Protein AF-A0A1D8RWF7-F1 (afdb_monomer_lite)

pLDDT: mean 91.65, std 8.94, range [51.47, 98.31]

Secondary structure (DSSP, 8-state):
-HHHHHHHHHHSSHHHHHHHHHHHHHHHS-HHHHHHHHHHHHSHHHHHHHHHHHHHHHHHHHHHHHHHHHHHHHHHHHHHHHHHHHHHHHHHHHHT-

Sequence (97 aa):
MNKVNALLHEKMNWHSFKEPMIDIYSRNFTEAEIQGLITFYRSDIGRSMTKKMPLIIQDSIILSQQLMQDFIPEVQSLAKELSASIEQSRQKEQKNK

Foldseek 3Di:
DVVVVVVCCVCVPCVNVVVVVCVVCVVPDDPVVVVVLVVQCPDPNNVVCVVCVVVVVVVVVVVVVVVCVVVVVVVVVVVVVVVVVVVVVVVVVVVVD

Structure (mmCIF, N/CA/C/O backbone):
data_AF-A0A1D8RWF7-F1
#
_entry.id   AF-A0A1D8RWF7-F1
#
loop_
_atom_site.group_PDB
_atom_site.id
_atom_site.type_symbol
_atom_site.label_atom_id
_atom_site.label_alt_id
_atom_site.label_comp_id
_atom_site.label_asym_id
_atom_site.label_entity_id
_atom_site.label_seq_id
_atom_site.pdbx_PDB_ins_code
_atom_site.Cartn_x
_atom_site.Cartn_y
_atom_site.Cartn_z
_atom_site.occupancy
_atom_site.B_iso_or_equiv
_atom_site.auth_seq_id
_atom_site.auth_comp_id
_atom_site.auth_asym_id
_atom_site.auth_atom_id
_atom_site.pdbx_PDB_model_num
ATOM 1 N N . MET A 1 1 ? 18.167 26.170 3.003 1.00 62.22 1 MET A N 1
ATOM 2 C CA . MET A 1 1 ? 17.384 25.339 2.061 1.00 62.22 1 MET A CA 1
ATOM 3 C C . MET A 1 1 ? 18.156 24.990 0.784 1.00 62.22 1 MET A C 1
ATOM 5 O O . MET A 1 1 ? 18.266 23.811 0.489 1.00 62.22 1 MET A O 1
ATOM 9 N N . ASN A 1 2 ? 18.786 25.938 0.076 1.00 75.94 2 ASN A N 1
ATOM 10 C CA . ASN A 1 2 ? 19.425 25.656 -1.230 1.00 75.94 2 ASN A CA 1
ATOM 11 C C . ASN A 1 2 ? 20.585 24.640 -1.196 1.00 75.94 2 ASN A C 1
ATOM 13 O O . ASN A 1 2 ? 20.664 23.789 -2.073 1.00 75.94 2 ASN A O 1
ATOM 17 N N . LYS A 1 3 ? 21.453 24.672 -0.172 1.00 80.62 3 LYS A N 1
ATOM 18 C CA . LYS A 1 3 ? 22.563 23.705 -0.038 1.00 80.62 3 LYS A CA 1
ATOM 19 C C . LYS A 1 3 ? 22.091 22.282 0.284 1.00 80.62 3 LYS A C 1
ATOM 21 O O . LYS A 1 3 ? 22.682 21.331 -0.203 1.00 80.62 3 LYS 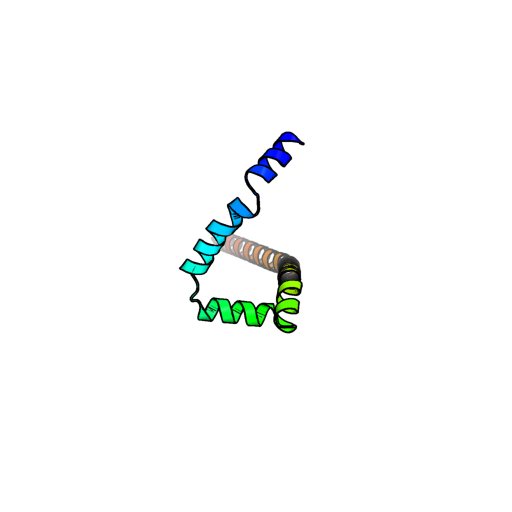A O 1
ATOM 26 N N . VAL A 1 4 ? 21.018 22.144 1.070 1.00 84.25 4 VAL A N 1
ATOM 27 C CA . VAL A 1 4 ? 20.422 20.836 1.398 1.00 84.25 4 VAL A CA 1
ATOM 28 C C . VAL A 1 4 ? 19.771 20.236 0.159 1.00 84.25 4 VAL A C 1
ATOM 30 O O . VAL A 1 4 ? 20.038 19.084 -0.142 1.00 84.25 4 VAL A O 1
ATOM 33 N N . ASN A 1 5 ? 19.012 21.022 -0.611 1.00 83.19 5 ASN A N 1
ATOM 34 C CA . ASN A 1 5 ? 18.434 20.556 -1.875 1.00 83.19 5 ASN A CA 1
ATOM 35 C C . ASN A 1 5 ? 19.511 20.193 -2.905 1.00 83.19 5 ASN A C 1
ATOM 37 O O . ASN A 1 5 ? 19.382 19.173 -3.572 1.00 83.19 5 ASN A O 1
ATOM 41 N N . ALA A 1 6 ? 20.584 20.984 -3.016 1.00 85.44 6 ALA A N 1
ATOM 42 C CA . ALA A 1 6 ? 21.704 20.674 -3.905 1.00 85.44 6 ALA A CA 1
ATOM 43 C C . ALA A 1 6 ? 22.401 19.365 -3.505 1.00 85.44 6 ALA A C 1
ATOM 45 O O . ALA A 1 6 ? 22.641 18.516 -4.356 1.00 85.44 6 ALA A O 1
ATOM 46 N N . LEU A 1 7 ? 22.645 19.168 -2.206 1.00 84.06 7 LEU A N 1
ATOM 47 C CA . LEU A 1 7 ? 23.209 17.927 -1.682 1.00 84.06 7 LEU A CA 1
ATOM 48 C C . LEU A 1 7 ? 22.258 16.740 -1.889 1.00 84.06 7 LEU A C 1
ATOM 50 O O . LEU A 1 7 ? 22.704 15.654 -2.244 1.00 84.06 7 LEU A O 1
ATOM 54 N N . LEU A 1 8 ? 20.949 16.940 -1.712 1.00 82.75 8 LEU A N 1
ATOM 55 C CA . LEU A 1 8 ? 19.946 15.912 -1.971 1.00 82.75 8 LEU A CA 1
ATOM 56 C C . LEU A 1 8 ? 19.942 15.528 -3.451 1.00 82.75 8 LEU A C 1
ATOM 58 O O . LEU A 1 8 ? 19.966 14.350 -3.759 1.00 82.75 8 LEU A O 1
ATOM 62 N N . HIS A 1 9 ? 19.984 16.493 -4.368 1.00 80.94 9 HIS A N 1
ATOM 63 C CA . HIS A 1 9 ? 20.094 16.213 -5.798 1.00 80.94 9 HIS A CA 1
ATOM 64 C C . HIS A 1 9 ? 21.412 15.527 -6.160 1.00 80.94 9 HIS A C 1
ATOM 66 O O . HIS A 1 9 ? 21.411 14.634 -6.995 1.00 80.94 9 HIS A O 1
ATOM 72 N N . GLU A 1 10 ? 22.528 15.906 -5.540 1.00 84.50 10 GLU A N 1
ATOM 73 C CA . GLU A 1 10 ? 23.825 15.275 -5.789 1.00 84.50 10 GLU A CA 1
ATOM 74 C C . GLU A 1 10 ? 23.852 13.823 -5.294 1.00 84.50 10 GLU A C 1
ATOM 76 O O . GLU A 1 10 ? 24.379 12.952 -5.977 1.00 84.50 10 GLU A O 1
ATOM 81 N N . LYS A 1 11 ? 23.269 13.537 -4.123 1.00 80.94 11 LYS A N 1
ATOM 82 C CA . LYS A 1 11 ? 23.329 12.207 -3.497 1.00 80.94 11 LYS A CA 1
ATOM 83 C C . LYS A 1 11 ? 22.166 11.294 -3.891 1.00 80.94 11 LYS A C 1
ATOM 85 O O . LYS A 1 11 ? 22.384 10.114 -4.142 1.00 80.94 11 LYS A O 1
ATOM 90 N N . MET A 1 12 ? 20.959 11.841 -3.997 1.00 83.25 12 MET A N 1
ATOM 91 C CA . MET A 1 12 ? 19.697 11.163 -4.326 1.00 83.25 12 MET A CA 1
ATOM 92 C C . MET A 1 12 ? 19.281 11.459 -5.771 1.00 83.25 12 MET A C 1
ATOM 94 O O . MET A 1 12 ? 18.157 11.878 -6.051 1.00 83.25 12 MET A O 1
ATOM 98 N N . ASN A 1 13 ? 20.210 11.274 -6.705 1.00 85.44 13 ASN A N 1
ATOM 99 C CA . ASN A 1 13 ? 19.904 11.329 -8.128 1.00 85.44 13 ASN A CA 1
ATOM 100 C C . ASN A 1 13 ? 19.487 9.947 -8.655 1.00 85.44 13 ASN A C 1
ATOM 102 O O . ASN A 1 13 ? 19.703 8.910 -8.025 1.00 85.44 13 ASN A O 1
ATOM 106 N N . TRP A 1 14 ? 18.915 9.941 -9.860 1.00 85.56 14 TRP A N 1
ATOM 107 C CA . TRP A 1 14 ? 18.502 8.715 -10.536 1.00 85.56 14 TRP A CA 1
ATOM 108 C C . TRP A 1 14 ? 19.649 7.716 -10.721 1.00 85.56 14 TRP A C 1
ATOM 110 O O . TRP A 1 14 ? 19.422 6.522 -10.589 1.00 85.56 14 TRP A O 1
ATOM 120 N N . HIS A 1 15 ? 20.873 8.175 -10.986 1.00 83.31 15 HIS A N 1
ATOM 121 C CA . HIS A 1 15 ? 22.018 7.284 -11.172 1.00 83.31 15 HIS A CA 1
ATOM 122 C C . HIS A 1 15 ? 22.377 6.544 -9.872 1.00 83.31 15 HIS A C 1
ATOM 124 O O . HIS A 1 15 ? 22.511 5.324 -9.894 1.00 83.31 15 HIS A O 1
ATOM 130 N N . SER A 1 16 ? 22.402 7.247 -8.733 1.00 87.25 16 SER A N 1
ATOM 131 C CA . SER A 1 16 ? 22.604 6.655 -7.402 1.00 87.25 16 SER A CA 1
ATOM 132 C C . SER A 1 16 ? 21.483 5.693 -6.991 1.00 87.25 16 SER A C 1
ATOM 134 O O . SER A 1 16 ? 21.711 4.791 -6.192 1.00 87.25 16 SER A O 1
ATOM 136 N N . PHE A 1 17 ? 20.265 5.892 -7.501 1.00 90.00 17 PHE A N 1
ATOM 137 C CA . PHE A 1 17 ? 19.096 5.085 -7.146 1.00 90.00 17 PHE A CA 1
ATOM 138 C C . PHE A 1 17 ? 18.887 3.875 -8.067 1.00 90.00 17 PHE A C 1
ATOM 140 O O . PHE A 1 17 ? 18.468 2.812 -7.615 1.00 90.00 17 PHE A O 1
ATOM 147 N N . LYS A 1 18 ? 19.173 4.029 -9.362 1.00 91.69 18 LYS A N 1
ATOM 148 C CA . LYS A 1 18 ? 18.859 3.046 -10.401 1.00 91.69 18 LYS A CA 1
ATOM 149 C C . LYS A 1 18 ? 19.585 1.721 -10.187 1.00 91.69 18 LYS A C 1
ATOM 151 O O . LYS A 1 18 ? 18.923 0.690 -10.206 1.00 91.69 18 LYS A O 1
ATOM 156 N N . GLU A 1 19 ? 20.905 1.738 -9.998 1.00 93.06 19 GLU A N 1
ATOM 157 C CA . GLU A 1 19 ? 21.689 0.495 -9.897 1.00 93.06 19 GLU A CA 1
ATOM 158 C C . GLU A 1 19 ? 21.277 -0.350 -8.674 1.00 93.06 19 GLU A C 1
ATOM 160 O O . GLU A 1 19 ? 20.907 -1.509 -8.867 1.00 93.06 19 GLU A O 1
ATOM 165 N N . PRO A 1 20 ? 21.151 0.209 -7.448 1.00 94.06 20 PRO A N 1
ATOM 166 C CA . PRO A 1 20 ? 20.616 -0.549 -6.313 1.00 94.06 20 PRO A CA 1
ATOM 167 C C . PRO A 1 20 ? 19.209 -1.109 -6.552 1.00 94.06 20 PRO A C 1
ATOM 169 O O . PRO A 1 20 ? 18.882 -2.201 -6.090 1.00 94.06 20 PRO A O 1
ATOM 172 N N . MET A 1 21 ? 18.357 -0.376 -7.275 1.00 94.19 21 MET A N 1
ATOM 173 C CA . MET A 1 21 ? 17.019 -0.853 -7.620 1.00 94.19 21 MET A CA 1
ATOM 174 C C . MET A 1 21 ? 17.058 -2.015 -8.610 1.00 94.19 21 MET A C 1
ATOM 176 O O . MET A 1 21 ? 16.312 -2.976 -8.430 1.00 94.19 21 MET A O 1
ATOM 180 N N . ILE A 1 22 ? 17.933 -1.969 -9.616 1.00 94.12 22 ILE A N 1
ATOM 181 C CA . ILE A 1 22 ? 18.146 -3.093 -10.536 1.00 94.12 22 ILE A CA 1
ATOM 182 C C . ILE A 1 22 ? 18.590 -4.327 -9.751 1.00 94.12 22 ILE A C 1
ATOM 184 O O . ILE A 1 22 ? 18.001 -5.392 -9.930 1.00 94.12 22 ILE A O 1
ATOM 188 N N . ASP A 1 23 ? 19.546 -4.183 -8.834 1.00 95.69 23 ASP A N 1
ATOM 189 C CA . ASP A 1 23 ? 20.030 -5.289 -8.003 1.00 95.69 23 ASP A CA 1
ATOM 190 C C . ASP A 1 23 ? 18.939 -5.872 -7.099 1.00 95.69 23 ASP A C 1
ATOM 192 O O . ASP A 1 23 ? 18.871 -7.082 -6.882 1.00 95.69 23 ASP A O 1
ATOM 196 N N . ILE A 1 24 ? 18.067 -5.031 -6.537 1.00 96.50 24 ILE A N 1
ATOM 197 C CA . ILE A 1 24 ? 16.932 -5.500 -5.735 1.00 96.50 24 ILE A CA 1
ATOM 198 C C . ILE A 1 24 ? 15.976 -6.318 -6.604 1.00 96.50 24 ILE A C 1
ATOM 200 O O . ILE A 1 24 ? 15.626 -7.432 -6.222 1.00 96.50 24 ILE A O 1
ATOM 204 N N . TYR A 1 25 ? 15.572 -5.813 -7.767 1.00 96.75 25 TYR A N 1
ATOM 205 C CA . TYR A 1 25 ? 14.627 -6.530 -8.625 1.00 96.75 25 TYR A CA 1
ATOM 206 C C . TYR A 1 25 ? 15.237 -7.813 -9.195 1.00 96.75 25 TYR A C 1
ATOM 208 O O . TYR A 1 25 ? 14.589 -8.853 -9.157 1.00 96.75 25 TYR A O 1
ATOM 216 N N . SER A 1 26 ? 16.500 -7.774 -9.622 1.00 94.94 26 SER A N 1
ATOM 217 C CA . SER A 1 26 ? 17.198 -8.927 -10.211 1.00 94.94 26 SER A CA 1
ATOM 218 C C . SER A 1 26 ? 17.436 -10.059 -9.208 1.00 94.94 26 SER A C 1
ATOM 220 O O . SER A 1 26 ? 17.518 -11.219 -9.596 1.00 94.94 26 SER A O 1
ATOM 222 N N . ARG A 1 27 ? 17.538 -9.747 -7.906 1.00 97.44 27 ARG A N 1
ATOM 223 C CA . ARG A 1 27 ? 17.660 -10.759 -6.840 1.00 97.44 27 ARG A CA 1
ATOM 224 C C . ARG A 1 27 ? 16.336 -11.402 -6.435 1.00 97.44 27 ARG A C 1
ATOM 226 O O . ARG A 1 27 ? 16.365 -12.478 -5.850 1.00 97.44 27 ARG A O 1
ATOM 233 N N . ASN A 1 28 ? 15.209 -10.730 -6.667 1.00 98.00 28 ASN A N 1
ATOM 234 C CA . ASN A 1 28 ? 13.900 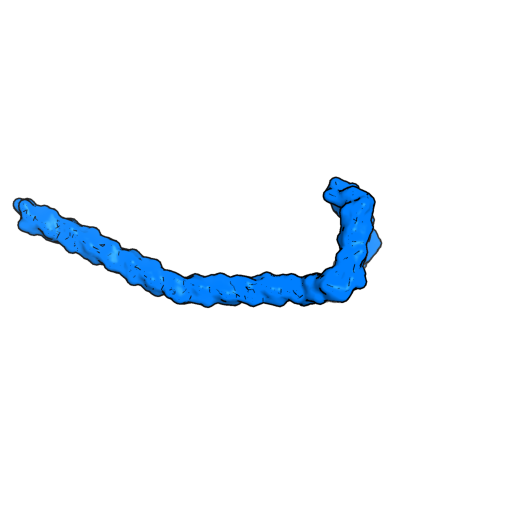-11.170 -6.168 1.00 98.00 28 ASN A CA 1
ATOM 235 C C . ASN A 1 28 ? 12.962 -11.668 -7.271 1.00 98.00 28 ASN A C 1
ATOM 237 O O . ASN A 1 28 ? 11.997 -12.358 -6.962 1.00 98.00 28 ASN A O 1
ATOM 241 N N . PHE A 1 29 ? 13.235 -11.331 -8.530 1.00 97.69 29 PHE A N 1
ATOM 242 C CA . PHE A 1 29 ? 12.435 -11.739 -9.675 1.00 97.69 29 PHE A CA 1
ATOM 243 C C . PHE A 1 29 ? 13.305 -12.401 -10.734 1.00 97.69 29 PHE A C 1
ATOM 245 O O . PHE A 1 29 ? 14.428 -11.980 -11.011 1.00 97.69 29 PHE A O 1
ATOM 252 N N . THR A 1 30 ? 12.736 -13.405 -11.381 1.00 97.94 30 THR A N 1
ATOM 253 C CA . THR A 1 30 ? 13.261 -13.969 -12.619 1.00 97.94 30 THR A CA 1
ATOM 254 C C . THR A 1 30 ? 12.990 -13.037 -13.801 1.00 97.94 30 THR A C 1
ATOM 256 O O . THR A 1 30 ? 12.088 -12.196 -13.774 1.00 97.94 30 THR A O 1
ATOM 259 N N . GLU A 1 31 ? 13.734 -13.220 -14.892 1.00 96.38 31 GLU A N 1
ATOM 260 C CA . GLU A 1 31 ? 13.518 -12.471 -16.136 1.00 96.38 31 GLU A CA 1
ATOM 261 C C . GLU A 1 31 ? 12.078 -12.617 -16.659 1.00 96.38 31 GLU A C 1
ATOM 263 O O . GLU A 1 31 ? 11.456 -11.633 -17.062 1.00 96.38 31 GLU A O 1
ATOM 268 N N . ALA A 1 32 ? 11.512 -13.826 -16.585 1.00 97.94 32 ALA A N 1
ATOM 269 C CA . ALA A 1 32 ? 10.143 -14.095 -17.015 1.00 97.94 32 ALA A CA 1
ATOM 270 C C . ALA A 1 32 ? 9.106 -13.326 -16.177 1.00 97.94 32 ALA A C 1
ATOM 272 O O . ALA A 1 32 ? 8.160 -12.761 -16.730 1.00 97.94 32 ALA A O 1
ATOM 273 N N . GLU A 1 33 ? 9.293 -13.251 -14.857 1.00 98.00 33 GLU A N 1
ATOM 274 C CA . GLU A 1 33 ? 8.417 -12.481 -13.967 1.00 98.00 33 GLU A CA 1
ATOM 275 C C . GLU A 1 33 ? 8.531 -10.980 -14.234 1.00 98.00 33 GLU A C 1
ATOM 277 O O . GLU A 1 33 ? 7.508 -10.305 -14.347 1.00 98.00 33 GLU A O 1
ATOM 282 N N . ILE A 1 34 ? 9.748 -10.458 -14.426 1.00 97.69 34 ILE A N 1
ATOM 283 C CA . ILE A 1 34 ? 9.960 -9.058 -14.818 1.00 97.69 34 ILE A CA 1
ATOM 284 C C . ILE A 1 34 ? 9.262 -8.754 -16.146 1.00 97.69 34 ILE A C 1
ATOM 286 O O . ILE A 1 34 ? 8.557 -7.748 -16.257 1.00 97.69 34 ILE A O 1
ATOM 290 N N . GLN A 1 35 ? 9.387 -9.628 -17.143 1.00 97.69 35 GLN A N 1
ATOM 291 C CA . GLN A 1 35 ? 8.727 -9.451 -18.435 1.00 97.69 35 GLN A CA 1
ATOM 292 C C . GLN A 1 35 ? 7.194 -9.501 -18.311 1.00 97.69 35 GLN A C 1
ATOM 294 O O . GLN A 1 35 ? 6.485 -8.723 -18.965 1.00 97.69 35 GLN A O 1
ATOM 299 N N . GLY A 1 36 ? 6.672 -10.361 -17.433 1.00 97.88 36 GLY A N 1
ATOM 300 C CA . GLY A 1 36 ? 5.257 -10.409 -17.071 1.00 97.88 36 GLY A CA 1
ATOM 301 C C . GLY A 1 36 ? 4.778 -9.108 -16.424 1.00 97.88 36 GLY A C 1
ATOM 302 O O . GLY A 1 36 ? 3.781 -8.531 -16.864 1.00 97.88 36 GLY A O 1
ATOM 303 N N . LEU A 1 37 ? 5.526 -8.585 -15.448 1.00 96.69 37 LEU A N 1
ATOM 304 C CA . LEU A 1 37 ? 5.234 -7.308 -14.791 1.00 96.69 37 LEU A CA 1
ATOM 305 C C . LEU A 1 37 ? 5.253 -6.144 -15.787 1.00 96.69 37 LEU A C 1
ATOM 307 O O . LEU A 1 37 ? 4.333 -5.328 -15.789 1.00 96.69 37 LEU A O 1
ATOM 311 N N . ILE A 1 38 ? 6.250 -6.081 -16.674 1.00 96.69 38 ILE A N 1
ATOM 312 C CA . ILE A 1 38 ? 6.327 -5.063 -17.732 1.00 96.69 38 ILE A CA 1
ATOM 313 C C . ILE A 1 38 ? 5.088 -5.129 -18.628 1.00 96.69 38 ILE A C 1
ATOM 315 O O . ILE A 1 38 ? 4.489 -4.096 -18.930 1.00 96.69 38 ILE A O 1
ATOM 319 N N . THR A 1 39 ? 4.688 -6.333 -19.041 1.00 98.25 39 THR A N 1
ATOM 320 C CA . THR A 1 39 ? 3.503 -6.544 -19.884 1.00 98.25 39 THR A CA 1
ATOM 321 C C . THR A 1 39 ? 2.236 -6.079 -19.171 1.00 98.25 39 THR A C 1
ATOM 323 O O . THR A 1 39 ? 1.452 -5.313 -19.734 1.00 98.25 39 THR A O 1
ATOM 326 N N . PHE A 1 40 ? 2.069 -6.465 -17.905 1.00 98.00 40 PHE A N 1
ATOM 327 C CA . PHE A 1 40 ? 0.933 -6.056 -17.090 1.00 98.00 40 PHE A CA 1
ATOM 328 C C . PHE A 1 40 ? 0.885 -4.537 -16.908 1.00 98.00 40 PHE A C 1
ATOM 330 O O . PHE A 1 40 ? -0.108 -3.919 -17.285 1.00 98.00 40 PHE A O 1
ATOM 337 N N . TYR A 1 41 ? 1.953 -3.900 -16.421 1.00 97.00 41 TYR A N 1
ATOM 338 C CA . TYR A 1 41 ? 1.972 -2.452 -16.178 1.00 97.00 41 TYR A CA 1
ATOM 339 C C . TYR A 1 41 ? 1.853 -1.610 -17.462 1.00 97.00 41 TYR A C 1
ATOM 341 O O . TYR A 1 41 ? 1.421 -0.457 -17.402 1.00 97.00 41 TYR A O 1
ATOM 349 N N . ARG A 1 42 ? 2.174 -2.174 -18.635 1.00 96.56 42 ARG A N 1
ATOM 350 C CA . ARG A 1 42 ? 1.925 -1.549 -19.948 1.00 96.56 42 ARG A CA 1
ATOM 351 C C . ARG A 1 42 ? 0.506 -1.748 -20.481 1.00 96.56 42 ARG A C 1
ATOM 353 O O . ARG A 1 42 ? 0.145 -1.075 -21.446 1.00 96.56 42 ARG A O 1
ATOM 360 N N . SER A 1 43 ? -0.301 -2.626 -19.900 1.00 98.31 43 SER A N 1
ATOM 361 C CA . SER A 1 43 ? -1.706 -2.785 -20.288 1.00 98.31 43 SER A CA 1
ATOM 362 C C . SER A 1 43 ? -2.578 -1.641 -19.751 1.00 98.31 43 SER A C 1
ATOM 364 O O . SER A 1 43 ? -2.207 -0.950 -18.797 1.00 98.31 43 SER A O 1
ATOM 366 N N . ASP A 1 44 ? -3.763 -1.443 -20.337 1.00 98.06 44 ASP A N 1
ATOM 367 C CA . ASP A 1 44 ? -4.739 -0.471 -19.823 1.00 98.06 44 ASP A CA 1
ATOM 368 C C . ASP A 1 44 ? -5.162 -0.789 -18.387 1.00 98.06 44 ASP A C 1
ATOM 370 O O . ASP A 1 44 ? -5.244 0.109 -17.543 1.00 98.06 44 ASP A O 1
ATOM 374 N N . ILE A 1 45 ? -5.356 -2.077 -18.087 1.00 97.38 45 ILE A N 1
ATOM 375 C CA . ILE A 1 45 ? -5.737 -2.522 -16.750 1.00 97.38 45 ILE A CA 1
ATOM 376 C C . ILE A 1 45 ? -4.612 -2.294 -15.737 1.00 97.38 45 ILE A C 1
ATOM 378 O O . ILE A 1 45 ? -4.875 -1.752 -14.665 1.00 97.38 45 ILE A O 1
ATOM 382 N N . GLY A 1 46 ? -3.358 -2.604 -16.079 1.00 97.62 46 GLY A N 1
ATOM 383 C CA . GLY A 1 46 ? -2.216 -2.383 -15.189 1.00 97.62 46 GLY A CA 1
ATOM 384 C C . GLY A 1 46 ? -1.976 -0.903 -14.909 1.00 97.62 46 GLY A C 1
ATOM 385 O O . GLY A 1 46 ? -1.822 -0.520 -13.751 1.00 97.62 46 GLY A O 1
ATOM 386 N N . ARG A 1 47 ? -2.068 -0.037 -15.929 1.00 97.31 47 ARG A N 1
ATOM 387 C CA . ARG A 1 47 ? -2.019 1.423 -15.729 1.00 97.31 47 ARG A CA 1
ATOM 388 C C . ARG A 1 47 ? -3.148 1.930 -14.837 1.00 97.31 47 ARG A C 1
ATOM 390 O O . ARG A 1 47 ? -2.914 2.794 -13.992 1.00 97.31 47 ARG A O 1
ATOM 397 N N . SER A 1 48 ? -4.371 1.435 -15.038 1.00 97.94 48 SER A N 1
ATOM 398 C CA . SER A 1 48 ? -5.513 1.785 -14.188 1.00 97.94 48 SER A CA 1
ATOM 399 C C . SER A 1 48 ? -5.269 1.340 -12.745 1.00 97.94 48 SER A C 1
ATOM 401 O O . SER A 1 48 ? -5.480 2.128 -11.827 1.00 97.94 48 SER A O 1
ATOM 403 N N . MET A 1 49 ? -4.773 0.117 -12.544 1.00 97.00 49 MET A N 1
ATOM 404 C CA . MET A 1 49 ? -4.448 -0.424 -11.226 1.00 97.00 49 MET A CA 1
ATOM 405 C C . MET A 1 49 ? -3.404 0.442 -10.515 1.00 97.00 49 MET A C 1
ATOM 407 O O . MET A 1 49 ? -3.670 0.927 -9.420 1.00 97.00 49 MET A O 1
ATOM 411 N N . THR A 1 50 ? -2.266 0.741 -11.152 1.00 96.12 50 THR A N 1
ATOM 412 C CA . THR A 1 50 ? -1.212 1.590 -10.565 1.00 96.12 50 THR A CA 1
ATOM 413 C C . THR A 1 50 ? -1.742 2.948 -10.104 1.00 96.12 50 THR A C 1
ATOM 415 O O . THR A 1 50 ? -1.347 3.436 -9.050 1.00 96.12 50 THR A O 1
ATOM 418 N N . LYS A 1 51 ? -2.662 3.554 -10.866 1.00 96.31 51 LYS A N 1
ATOM 419 C CA . LYS A 1 51 ? -3.270 4.844 -10.508 1.00 96.31 51 LYS A CA 1
ATOM 420 C C . LYS A 1 51 ? -4.275 4.735 -9.360 1.00 96.31 51 LYS A C 1
ATOM 422 O O . LYS A 1 51 ? -4.380 5.664 -8.568 1.00 96.31 51 LYS A O 1
ATOM 427 N N . LYS A 1 52 ? -5.038 3.642 -9.294 1.00 97.75 52 LYS A N 1
ATOM 428 C CA . LYS A 1 52 ? -6.161 3.494 -8.356 1.00 97.75 52 LYS A CA 1
ATOM 429 C C . LYS A 1 52 ? -5.784 2.820 -7.041 1.00 97.75 52 LYS A C 1
ATOM 431 O O . LYS A 1 52 ? -6.462 3.060 -6.053 1.00 97.75 52 LYS A O 1
ATOM 436 N N . MET A 1 53 ? -4.711 2.032 -6.989 1.00 96.50 53 MET A N 1
ATOM 437 C CA . MET A 1 53 ? -4.298 1.339 -5.761 1.00 96.50 53 MET A CA 1
ATOM 438 C C . MET A 1 53 ? -4.091 2.275 -4.557 1.00 96.50 53 MET A C 1
ATOM 440 O O . MET A 1 53 ? -4.609 1.953 -3.489 1.00 96.50 53 MET A O 1
ATOM 444 N N . PRO A 1 54 ? -3.430 3.445 -4.685 1.00 96.56 54 PRO A N 1
ATOM 445 C CA . PRO A 1 54 ? -3.317 4.378 -3.563 1.00 96.56 54 PRO A CA 1
ATOM 446 C C . PRO A 1 54 ? -4.675 4.890 -3.067 1.00 96.56 54 PRO A C 1
ATOM 448 O O . PRO A 1 54 ? -4.867 5.026 -1.863 1.00 96.56 54 PRO A O 1
ATOM 451 N N . LEU A 1 55 ? -5.620 5.125 -3.985 1.00 97.25 55 LEU A N 1
ATOM 452 C CA . LEU A 1 55 ? -6.977 5.569 -3.651 1.00 97.25 55 LEU A CA 1
ATOM 453 C C . LEU A 1 55 ? -7.743 4.470 -2.915 1.00 97.25 55 LEU A C 1
ATOM 455 O O . LEU A 1 55 ? -8.327 4.724 -1.874 1.00 97.25 55 LEU A O 1
ATOM 459 N N . ILE A 1 56 ? -7.651 3.226 -3.387 1.00 97.81 56 ILE A N 1
ATOM 460 C CA . ILE A 1 56 ? -8.281 2.076 -2.725 1.00 97.81 56 ILE A CA 1
ATOM 461 C C . ILE A 1 56 ? -7.747 1.909 -1.298 1.00 97.81 56 ILE A C 1
ATOM 463 O O . ILE A 1 56 ? -8.524 1.676 -0.374 1.00 97.81 56 ILE A O 1
ATOM 467 N N . ILE A 1 57 ? -6.432 2.042 -1.096 1.00 97.69 57 ILE A N 1
ATOM 468 C CA . ILE A 1 57 ? -5.826 1.974 0.242 1.00 97.69 57 ILE A CA 1
ATOM 469 C C . ILE A 1 57 ? -6.343 3.119 1.122 1.00 97.69 57 ILE A C 1
ATOM 471 O O . ILE A 1 57 ? -6.704 2.885 2.274 1.00 97.69 57 ILE A O 1
ATOM 475 N N . GLN A 1 58 ? -6.410 4.340 0.585 1.00 97.62 58 GLN A N 1
ATOM 476 C CA . GLN A 1 58 ? -6.949 5.499 1.297 1.00 97.62 58 GLN A CA 1
ATOM 477 C C . GLN A 1 58 ? -8.408 5.276 1.717 1.00 97.62 58 GLN A C 1
ATOM 479 O O . GLN A 1 58 ? -8.733 5.434 2.894 1.00 97.62 58 GLN A O 1
ATOM 484 N N . ASP A 1 59 ? -9.258 4.847 0.790 1.00 98.12 59 ASP A N 1
ATOM 485 C CA . ASP A 1 59 ? -10.672 4.572 1.045 1.00 98.12 59 ASP A CA 1
ATOM 486 C C . ASP A 1 59 ? -10.843 3.443 2.075 1.00 98.12 59 ASP A C 1
ATOM 488 O O . ASP A 1 59 ? -11.691 3.523 2.963 1.00 98.12 59 ASP A O 1
ATOM 492 N N . SER A 1 60 ? -9.977 2.425 2.028 1.00 97.75 60 SER A N 1
ATOM 493 C CA . SER A 1 60 ? -9.967 1.323 3.001 1.00 97.75 60 SER A CA 1
ATOM 494 C C . SER A 1 60 ? -9.630 1.801 4.417 1.00 97.75 60 SER A C 1
ATOM 496 O O . SER A 1 60 ? -10.233 1.344 5.389 1.00 97.75 60 SER A O 1
ATOM 498 N N . ILE A 1 61 ? -8.680 2.733 4.554 1.00 97.75 61 ILE A N 1
ATOM 499 C CA . ILE A 1 61 ? -8.336 3.337 5.849 1.00 97.75 61 ILE A CA 1
ATOM 500 C C . ILE A 1 61 ? -9.523 4.139 6.392 1.00 97.75 61 ILE A C 1
ATOM 502 O O . ILE A 1 61 ? -9.840 4.019 7.575 1.00 97.75 61 ILE A O 1
ATOM 506 N N . ILE A 1 62 ? 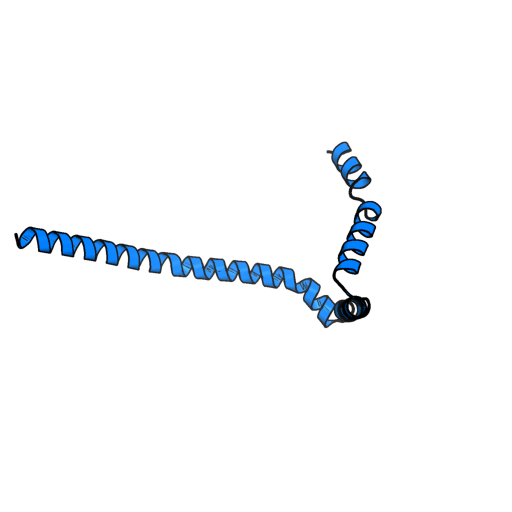-10.195 4.919 5.541 1.00 97.31 62 ILE A N 1
ATOM 507 C CA . ILE A 1 62 ? -11.373 5.708 5.928 1.00 97.31 62 ILE A CA 1
ATOM 508 C C . ILE A 1 62 ? -12.497 4.790 6.419 1.00 97.31 62 ILE A C 1
ATOM 510 O O . ILE A 1 62 ? -13.045 5.025 7.494 1.00 97.31 62 ILE A O 1
ATOM 514 N N . LEU A 1 63 ? -12.790 3.714 5.686 1.00 97.50 63 LEU A N 1
ATOM 515 C CA . LEU A 1 63 ? -13.791 2.727 6.091 1.00 97.50 63 LEU A CA 1
ATOM 516 C C . LEU A 1 63 ? -13.464 2.119 7.462 1.00 97.50 63 LEU A C 1
ATOM 518 O O . LEU A 1 63 ? -14.327 2.044 8.331 1.00 97.50 63 LEU A O 1
ATOM 522 N N . SER A 1 64 ? -12.211 1.715 7.681 1.00 96.31 64 SER A N 1
ATOM 523 C CA . SER A 1 64 ? -11.776 1.158 8.967 1.00 96.31 64 SER A CA 1
ATOM 524 C C . SER A 1 64 ? -11.961 2.153 10.120 1.00 96.31 64 SER A C 1
ATOM 526 O O . SER A 1 64 ? -12.438 1.787 11.194 1.00 96.31 64 SER A O 1
ATOM 528 N N . GLN A 1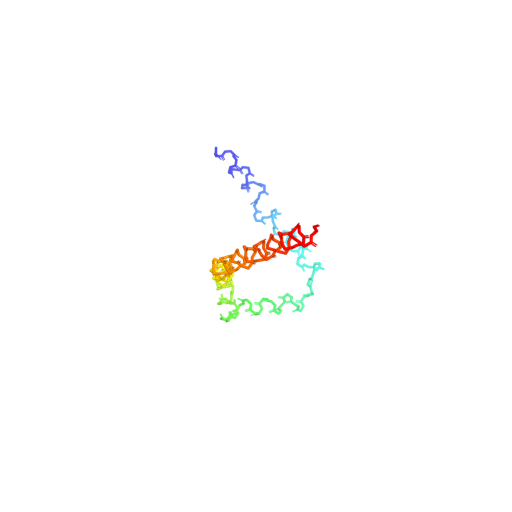 65 ? -11.652 3.433 9.892 1.00 95.31 65 GLN A N 1
ATOM 529 C CA . GLN A 1 65 ? -11.880 4.486 10.884 1.00 95.31 65 GLN A CA 1
ATOM 530 C C . GLN A 1 65 ? -13.365 4.658 11.215 1.00 95.31 65 GLN A C 1
ATOM 532 O O . GLN A 1 65 ? -13.697 4.779 12.392 1.00 95.31 65 GLN A O 1
ATOM 537 N N . GLN A 1 66 ? -14.247 4.630 10.213 1.00 96.12 66 GLN A N 1
ATOM 538 C CA . GLN A 1 66 ? -15.698 4.713 10.416 1.00 96.12 66 GLN A CA 1
ATOM 539 C C . GLN A 1 66 ? -16.214 3.530 11.241 1.00 96.12 66 GLN A C 1
ATOM 541 O O . GLN A 1 66 ? -16.872 3.729 12.257 1.00 96.12 66 GLN A O 1
ATOM 546 N N . LEU A 1 67 ? -15.815 2.306 10.884 1.00 95.94 67 LEU A N 1
ATOM 547 C CA . LEU A 1 67 ? -16.198 1.105 11.631 1.00 95.94 67 LEU A CA 1
ATOM 548 C C . LEU A 1 67 ? -15.733 1.160 13.093 1.00 95.94 67 LEU A C 1
ATOM 550 O O . LEU A 1 67 ? -16.470 0.766 13.993 1.00 95.94 67 LEU A O 1
ATOM 554 N N . MET A 1 68 ? -14.526 1.671 13.357 1.00 95.00 68 MET A N 1
ATOM 555 C CA . MET A 1 68 ? -14.055 1.861 14.732 1.00 95.00 68 MET A CA 1
ATOM 556 C C . MET A 1 68 ? -14.846 2.932 15.488 1.00 95.00 68 MET A C 1
ATOM 558 O O . MET A 1 68 ? -15.085 2.760 16.683 1.00 95.00 68 MET A O 1
ATOM 562 N N . GLN A 1 69 ? -15.241 4.027 14.830 1.00 94.25 69 GLN A N 1
ATOM 563 C CA . GLN A 1 69 ? -16.066 5.063 15.459 1.00 94.25 69 GLN A CA 1
ATOM 564 C C . GLN A 1 69 ? -17.413 4.509 15.925 1.00 94.25 69 GLN A C 1
ATOM 566 O O . GLN A 1 69 ? -17.849 4.861 17.020 1.00 94.25 69 GLN A O 1
ATOM 571 N N . ASP A 1 70 ? -18.010 3.604 15.151 1.00 91.19 70 ASP A N 1
ATOM 572 C CA . ASP A 1 70 ? -19.281 2.964 15.495 1.00 91.19 70 ASP A CA 1
ATOM 573 C C . ASP A 1 70 ? -19.109 1.876 16.571 1.00 91.19 70 ASP A C 1
ATOM 575 O O . ASP A 1 70 ? -19.933 1.747 17.476 1.00 91.19 70 ASP A O 1
ATOM 579 N N . PHE A 1 71 ? -18.001 1.130 16.532 1.00 94.69 71 PHE A N 1
ATOM 580 C CA . PHE A 1 71 ? -17.755 0.012 17.447 1.00 94.69 71 PHE A CA 1
ATOM 581 C C . PHE A 1 71 ? -17.304 0.437 18.858 1.00 94.69 71 PHE A C 1
ATOM 583 O O . PHE A 1 71 ? -17.648 -0.213 19.847 1.00 94.69 71 PHE A O 1
ATOM 590 N N . ILE A 1 72 ? -16.534 1.527 18.993 1.00 94.44 72 ILE A N 1
ATOM 591 C CA . ILE A 1 72 ? -16.009 1.985 20.297 1.00 94.44 72 ILE A CA 1
ATOM 592 C C . ILE A 1 72 ? -17.128 2.234 21.331 1.00 94.44 72 ILE A C 1
ATOM 594 O O . ILE A 1 72 ? -16.986 1.761 22.464 1.00 94.44 72 ILE A O 1
ATOM 598 N N . PRO A 1 73 ? -18.230 2.939 21.004 1.00 94.75 73 PRO A N 1
ATOM 599 C CA . PRO A 1 73 ? -19.348 3.129 21.926 1.00 94.75 73 PRO A CA 1
ATOM 600 C C . PRO A 1 73 ? -19.973 1.820 22.420 1.00 94.75 73 PRO A C 1
ATOM 602 O O . PRO A 1 73 ? -20.277 1.708 23.608 1.00 94.75 73 PRO A O 1
ATOM 605 N N . GLU A 1 74 ? -20.125 0.817 21.551 1.00 94.38 74 GLU A N 1
ATOM 606 C CA . GLU A 1 74 ? -20.685 -0.488 21.927 1.00 94.38 74 GLU A CA 1
ATOM 607 C C . GLU A 1 74 ? -19.784 -1.210 22.934 1.00 94.38 74 GLU A C 1
ATOM 609 O O . GLU A 1 74 ? -20.250 -1.671 23.980 1.00 94.38 74 GLU A O 1
ATOM 614 N N . VAL A 1 75 ? -18.470 -1.218 22.683 1.00 95.00 75 VAL A N 1
ATOM 615 C CA . VAL A 1 75 ? -17.482 -1.780 23.618 1.00 95.00 75 VAL A CA 1
ATOM 616 C C . VAL A 1 75 ? -17.513 -1.044 24.959 1.00 95.00 75 VAL A C 1
ATOM 618 O O . VAL A 1 75 ? -17.463 -1.673 26.018 1.00 95.00 75 VAL A O 1
ATOM 621 N N . GLN A 1 76 ? -17.629 0.287 24.941 1.00 94.31 76 GLN A N 1
ATOM 622 C CA . GLN A 1 76 ? -17.753 1.085 26.161 1.00 94.31 76 GLN A CA 1
ATOM 623 C C . GLN A 1 76 ? -19.042 0.780 26.936 1.00 94.31 76 GLN A C 1
AT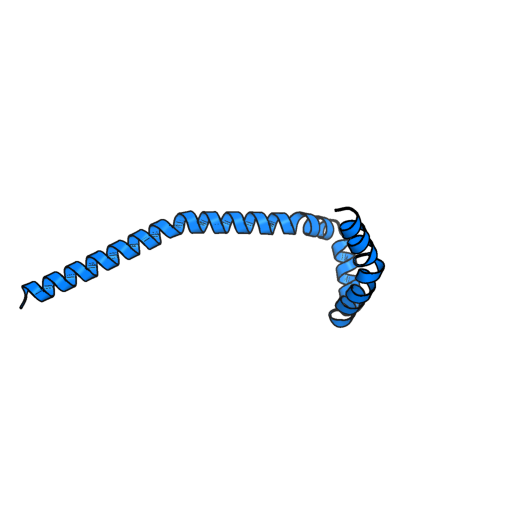OM 625 O O . GLN A 1 76 ? -19.003 0.758 28.168 1.00 94.31 76 GLN A O 1
ATOM 630 N N . SER A 1 77 ? -20.168 0.543 26.251 1.00 95.81 77 SER A N 1
ATOM 631 C CA . SER A 1 77 ? -21.425 0.135 26.895 1.00 95.81 77 SER A CA 1
ATOM 632 C C . SER A 1 77 ? -21.260 -1.208 27.593 1.00 95.81 77 SER A C 1
ATOM 634 O O . SER A 1 77 ? -21.498 -1.314 28.796 1.00 95.81 77 SER A O 1
ATOM 636 N N . LEU A 1 78 ? -20.730 -2.202 26.877 1.00 95.38 78 LEU A N 1
ATOM 637 C CA . LEU A 1 78 ? -20.522 -3.543 27.414 1.00 95.38 78 LEU A CA 1
ATOM 638 C C . LEU A 1 78 ? -19.575 -3.540 28.628 1.00 95.38 78 LEU A C 1
ATOM 640 O O . LEU A 1 78 ? -19.825 -4.215 29.627 1.00 95.38 78 LEU A O 1
ATOM 644 N N . ALA A 1 79 ? -18.514 -2.729 28.588 1.00 94.25 79 ALA A N 1
ATOM 645 C CA . ALA A 1 79 ? -17.590 -2.572 29.711 1.00 94.25 79 ALA A CA 1
ATOM 646 C C . ALA A 1 79 ? -18.257 -1.947 30.954 1.00 94.25 79 ALA A C 1
ATOM 648 O O . ALA A 1 79 ? -17.967 -2.347 32.089 1.00 94.25 79 ALA A O 1
ATOM 649 N N . LYS A 1 80 ? -19.164 -0.978 30.760 1.00 95.81 80 LYS A N 1
ATOM 650 C CA . LYS A 1 80 ? -19.947 -0.371 31.850 1.00 95.81 80 LYS A CA 1
ATOM 651 C C . LYS A 1 80 ? -20.927 -1.373 32.455 1.00 95.81 80 LYS A C 1
ATOM 653 O O . LYS A 1 80 ? -20.997 -1.478 33.678 1.00 95.81 80 LYS A O 1
ATOM 658 N N . GLU A 1 81 ? -21.637 -2.124 31.619 1.00 95.88 81 GLU A N 1
ATOM 659 C CA . GLU A 1 81 ? -22.579 -3.163 32.051 1.00 95.88 81 GLU A CA 1
ATOM 660 C C . GLU A 1 81 ? -21.884 -4.249 32.876 1.00 95.88 81 GLU A C 1
ATOM 662 O O . GLU A 1 81 ? -22.334 -4.584 33.976 1.00 95.88 81 GLU A O 1
ATOM 667 N N . LEU A 1 82 ? -20.733 -4.733 32.402 1.00 95.44 82 LEU A N 1
ATOM 668 C CA . LEU A 1 82 ? -19.929 -5.708 33.132 1.00 95.44 82 LEU A CA 1
ATOM 669 C C . LEU A 1 82 ? -19.509 -5.165 34.503 1.00 95.44 82 LEU A C 1
ATOM 671 O O . LEU A 1 82 ? -19.696 -5.838 35.518 1.00 95.44 82 LEU A O 1
ATOM 675 N N . SER A 1 83 ? -18.999 -3.933 34.551 1.00 94.50 83 SER A N 1
ATOM 676 C CA . SER A 1 83 ? -18.560 -3.296 35.799 1.00 94.50 83 SER A CA 1
ATOM 677 C C . SER A 1 83 ? -19.708 -3.154 36.808 1.00 94.50 83 SER A C 1
ATOM 679 O O . SER A 1 83 ? -19.534 -3.461 37.989 1.00 94.50 83 SER A O 1
ATOM 681 N N . ALA A 1 84 ? -20.903 -2.768 36.346 1.00 94.88 84 ALA A N 1
ATOM 682 C CA . ALA A 1 84 ? -22.101 -2.685 37.181 1.00 94.88 84 ALA A CA 1
ATOM 683 C C . ALA A 1 84 ? -22.537 -4.059 37.722 1.00 94.88 84 ALA A C 1
ATOM 685 O O . ALA A 1 84 ? -22.911 -4.172 38.892 1.00 94.88 84 ALA A O 1
ATOM 686 N N . SER A 1 85 ? -22.455 -5.115 36.904 1.00 93.44 85 SER A N 1
ATOM 687 C CA . SER A 1 85 ? -22.807 -6.480 37.321 1.00 93.44 85 SER A CA 1
ATOM 688 C C . SER A 1 85 ? -21.868 -7.036 38.403 1.00 93.44 85 SER A C 1
ATOM 690 O O . SER A 1 85 ? -22.324 -7.676 39.358 1.00 93.44 85 SER A O 1
ATOM 692 N N . ILE A 1 86 ? -20.565 -6.743 38.303 1.00 94.12 86 ILE A N 1
ATOM 693 C CA . ILE A 1 86 ? -19.555 -7.139 39.294 1.00 94.12 86 ILE A CA 1
ATOM 694 C C . ILE A 1 86 ? -19.826 -6.436 40.626 1.00 94.12 86 ILE A C 1
ATOM 696 O O . ILE A 1 86 ? -19.819 -7.080 41.676 1.00 94.12 86 ILE A O 1
ATOM 700 N N . GLU A 1 87 ? -20.105 -5.132 40.589 1.00 91.75 87 GLU A N 1
ATOM 701 C CA . GLU A 1 87 ? -20.402 -4.345 41.786 1.00 91.75 87 GLU A CA 1
ATOM 702 C C . GLU A 1 87 ? -21.678 -4.837 42.487 1.00 91.75 87 GLU A C 1
ATOM 704 O O . GLU A 1 87 ? -21.674 -5.083 43.694 1.00 91.75 87 GLU A O 1
ATOM 709 N N . GLN A 1 88 ? -22.749 -5.103 41.730 1.00 91.94 88 GLN A N 1
ATOM 710 C CA . GLN A 1 88 ? -23.969 -5.698 42.286 1.00 91.94 88 GLN A CA 1
ATOM 711 C C . GLN A 1 88 ? -23.724 -7.071 42.922 1.00 91.94 88 GLN A C 1
ATOM 713 O O . GLN A 1 88 ? -24.316 -7.381 43.959 1.00 91.94 88 GLN A O 1
ATOM 718 N N . SER A 1 89 ? -22.869 -7.898 42.320 1.00 90.44 89 SER A N 1
ATOM 719 C CA . SER A 1 89 ? -22.541 -9.226 42.851 1.00 90.44 89 SER A CA 1
ATOM 720 C C . SER A 1 89 ? -21.791 -9.120 44.184 1.00 90.44 89 SER A C 1
ATOM 722 O O . SER A 1 89 ? -22.179 -9.767 45.155 1.00 90.44 89 SER A O 1
ATOM 724 N N . ARG A 1 90 ? -20.810 -8.211 44.283 1.00 89.06 90 ARG A N 1
ATOM 725 C CA . ARG A 1 90 ? -20.072 -7.929 45.531 1.00 89.06 90 ARG A CA 1
ATOM 726 C C . ARG A 1 90 ? -20.978 -7.416 46.650 1.00 89.06 90 ARG A C 1
ATOM 728 O O . ARG A 1 90 ? -20.847 -7.847 47.794 1.00 89.06 90 ARG A O 1
ATOM 735 N N . GLN A 1 91 ? -21.918 -6.528 46.331 1.00 84.69 91 GLN A N 1
ATOM 736 C CA . GLN A 1 91 ? -22.866 -5.996 47.315 1.00 84.69 91 GLN A CA 1
ATOM 737 C C . GLN A 1 91 ? -23.844 -7.066 47.822 1.00 84.69 91 GLN A C 1
ATOM 739 O O . GLN A 1 91 ? -24.186 -7.074 49.005 1.00 84.69 91 GLN A O 1
ATOM 744 N N . LYS A 1 92 ? -24.278 -7.996 46.959 1.00 81.31 92 LYS A N 1
ATOM 745 C CA . LYS A 1 92 ? -25.116 -9.140 47.363 1.00 81.31 92 LYS A CA 1
ATOM 746 C C . LYS A 1 92 ? -24.366 -10.107 48.282 1.00 81.31 92 LYS A C 1
ATOM 748 O O . LYS A 1 92 ? -24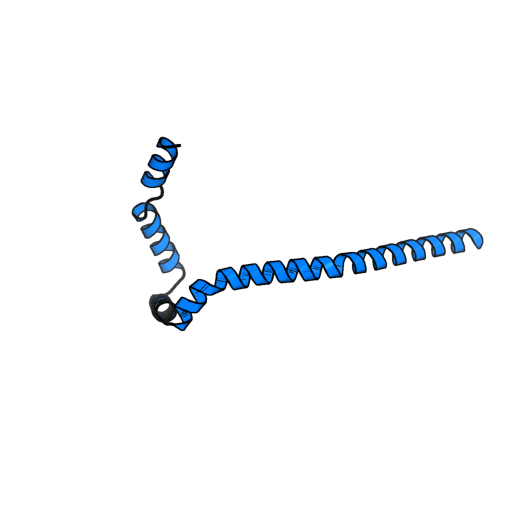.935 -10.549 49.274 1.00 81.31 92 LYS A O 1
ATOM 753 N N . GLU A 1 93 ? -23.098 -10.396 47.997 1.00 75.31 93 GLU A N 1
ATOM 754 C CA . GLU A 1 93 ? -22.260 -11.248 48.853 1.00 75.31 93 GLU A CA 1
ATOM 755 C C . GLU A 1 93 ? -21.986 -10.626 50.230 1.00 75.31 93 GLU A C 1
ATOM 757 O O . GLU A 1 93 ? -21.958 -11.343 51.228 1.00 75.31 93 GLU A O 1
ATOM 762 N N . GLN A 1 94 ? -21.827 -9.301 50.310 1.00 66.56 94 GLN A N 1
ATOM 763 C CA . GLN A 1 94 ? -21.637 -8.592 51.582 1.00 66.56 94 GLN A CA 1
ATOM 764 C C . GLN A 1 94 ? -22.917 -8.489 52.420 1.00 66.56 94 GLN A C 1
ATOM 766 O O . GLN A 1 94 ? -22.827 -8.465 53.640 1.00 66.56 94 GLN A O 1
ATOM 771 N N . LYS A 1 95 ? -24.100 -8.443 51.791 1.00 66.50 95 LYS A N 1
ATOM 772 C CA . LYS A 1 95 ? -25.399 -8.425 52.492 1.00 66.50 95 LYS A CA 1
ATOM 773 C C . LYS A 1 95 ? -25.852 -9.790 53.015 1.00 66.50 95 LYS A C 1
ATOM 775 O O . LYS A 1 95 ? -26.714 -9.831 53.885 1.00 66.50 95 LYS A O 1
ATOM 780 N N . ASN A 1 96 ? -25.326 -10.878 52.453 1.00 63.72 96 ASN A N 1
ATOM 781 C CA . ASN A 1 96 ? -25.651 -12.253 52.844 1.00 63.72 96 ASN A CA 1
ATOM 782 C C . ASN A 1 96 ? -24.668 -12.845 53.878 1.00 63.72 96 ASN A C 1
ATOM 784 O O . ASN A 1 96 ? -24.771 -14.032 54.191 1.00 63.72 96 ASN A O 1
ATOM 788 N N . LYS A 1 97 ? -23.721 -12.046 54.384 1.00 51.47 97 LYS A N 1
ATOM 789 C CA . LYS A 1 97 ? -22.890 -12.345 55.560 1.00 51.47 97 LYS A CA 1
ATOM 790 C C . LYS A 1 97 ? -23.411 -11.581 56.768 1.00 51.47 97 LYS A C 1
ATOM 792 O O . LYS A 1 97 ? -23.300 -12.146 57.875 1.00 51.47 97 LYS A O 1
#

Radius of gyration: 28.59 Å; chains: 1; bounding box: 50×40×76 Å